Protein AF-A0A1H1T019-F1 (afdb_monomer)

Mean predicted aligned error: 10.58 Å

Structure (mmCIF, N/CA/C/O backbone):
data_AF-A0A1H1T019-F1
#
_entry.id   AF-A0A1H1T019-F1
#
loop_
_atom_site.group_PDB
_atom_site.id
_atom_site.type_symbol
_atom_site.label_atom_id
_atom_site.label_alt_id
_atom_site.label_comp_id
_atom_site.label_asym_id
_atom_site.label_entity_id
_atom_site.label_seq_id
_atom_site.pdbx_PDB_ins_code
_atom_site.Cartn_x
_atom_site.Cartn_y
_atom_site.Cartn_z
_atom_site.occupancy
_atom_site.B_iso_or_equiv
_atom_site.auth_seq_id
_atom_sit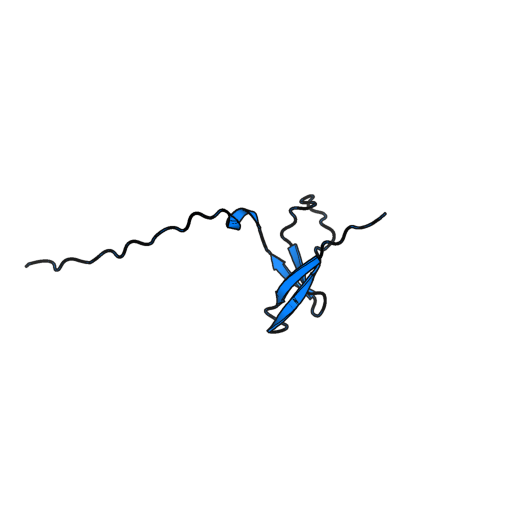e.auth_comp_id
_atom_site.auth_asym_id
_atom_site.auth_atom_id
_atom_site.pdbx_PDB_model_num
ATOM 1 N N . MET A 1 1 ? 21.204 -4.282 -10.989 1.00 40.81 1 MET A N 1
ATOM 2 C CA . MET A 1 1 ? 20.030 -3.387 -11.009 1.00 40.81 1 MET A CA 1
ATOM 3 C C . MET A 1 1 ? 18.913 -4.097 -10.264 1.00 40.81 1 MET A C 1
ATOM 5 O O . MET A 1 1 ? 18.029 -4.666 -10.882 1.00 40.81 1 MET A O 1
ATOM 9 N N . THR A 1 2 ? 19.026 -4.201 -8.943 1.00 46.72 2 THR A N 1
ATOM 10 C CA . THR A 1 2 ? 17.954 -4.755 -8.112 1.00 46.72 2 THR A CA 1
ATOM 11 C C . THR A 1 2 ? 17.008 -3.614 -7.802 1.00 46.72 2 THR A C 1
ATOM 13 O O . THR A 1 2 ? 17.279 -2.798 -6.926 1.00 46.72 2 THR A O 1
ATOM 16 N N . ASP A 1 3 ? 15.962 -3.526 -8.615 1.00 54.38 3 ASP A N 1
ATOM 17 C CA . ASP A 1 3 ? 14.758 -2.768 -8.315 1.00 54.38 3 ASP A CA 1
ATOM 18 C C . ASP A 1 3 ? 14.164 -3.345 -7.025 1.00 54.38 3 ASP A C 1
ATOM 20 O O . ASP A 1 3 ? 13.669 -4.472 -7.007 1.00 54.38 3 ASP A O 1
ATOM 24 N N . ALA A 1 4 ? 14.341 -2.646 -5.908 1.00 60.88 4 ALA A N 1
ATOM 25 C CA . ALA A 1 4 ? 13.795 -3.069 -4.627 1.00 60.88 4 ALA A CA 1
ATOM 26 C C . ALA A 1 4 ? 12.316 -2.669 -4.576 1.00 60.88 4 ALA A C 1
ATOM 28 O O . ALA A 1 4 ? 11.939 -1.734 -3.874 1.00 60.88 4 ALA A O 1
ATOM 29 N N . THR A 1 5 ? 11.486 -3.360 -5.360 1.00 76.38 5 THR A N 1
ATOM 30 C CA . THR A 1 5 ? 10.031 -3.260 -5.260 1.00 76.38 5 THR A CA 1
ATOM 31 C C . THR A 1 5 ? 9.636 -3.602 -3.821 1.00 76.38 5 THR A C 1
ATOM 33 O O . THR A 1 5 ? 9.828 -4.730 -3.363 1.00 76.38 5 THR A O 1
ATOM 36 N N . ARG A 1 6 ? 9.127 -2.622 -3.071 1.00 88.00 6 ARG A N 1
ATOM 37 C CA . ARG A 1 6 ? 8.678 -2.848 -1.691 1.00 88.00 6 ARG A CA 1
ATOM 38 C C . ARG A 1 6 ? 7.311 -3.502 -1.698 1.00 88.00 6 ARG A C 1
ATOM 40 O O . ARG A 1 6 ? 6.471 -3.142 -2.516 1.00 88.00 6 ARG A O 1
ATOM 47 N N . GLU A 1 7 ? 7.076 -4.394 -0.743 1.00 91.81 7 GLU A N 1
ATOM 48 C CA . GLU A 1 7 ? 5.819 -5.123 -0.607 1.00 91.81 7 GLU A CA 1
ATOM 49 C C . GLU A 1 7 ? 5.215 -4.976 0.795 1.00 91.81 7 GLU A C 1
ATOM 51 O O . GLU A 1 7 ? 5.924 -4.874 1.797 1.00 91.81 7 GLU A O 1
ATOM 56 N N . THR A 1 8 ? 3.888 -4.924 0.869 1.00 93.88 8 THR A N 1
ATOM 57 C CA . THR A 1 8 ? 3.123 -4.891 2.123 1.00 93.88 8 THR A CA 1
ATOM 58 C C . THR A 1 8 ? 1.697 -5.388 1.881 1.00 93.88 8 THR A C 1
ATOM 60 O O . THR A 1 8 ? 1.296 -5.589 0.739 1.00 93.88 8 THR A O 1
ATOM 63 N N . THR A 1 9 ?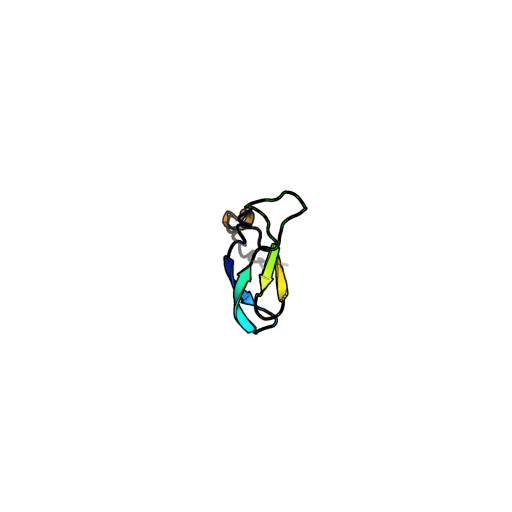 0.906 -5.606 2.934 1.00 96.56 9 THR A N 1
ATOM 64 C CA . THR A 1 9 ? -0.487 -6.068 2.804 1.00 96.56 9 THR A CA 1
ATOM 65 C C . THR A 1 9 ? -1.476 -4.972 3.193 1.00 96.56 9 THR A C 1
ATOM 67 O O . THR A 1 9 ? -1.391 -4.423 4.290 1.00 96.56 9 THR A O 1
ATOM 70 N N . TYR A 1 10 ? -2.463 -4.709 2.331 1.00 96.50 10 TYR A N 1
ATOM 71 C CA . TYR A 1 10 ? -3.579 -3.795 2.602 1.00 96.50 10 TYR A CA 1
ATOM 72 C C . TYR A 1 10 ? -4.920 -4.411 2.216 1.00 96.50 10 TYR A C 1
ATOM 74 O O . TYR A 1 10 ? -5.000 -5.351 1.424 1.00 96.50 10 TYR A O 1
ATOM 82 N N . GLN A 1 11 ? -6.004 -3.852 2.758 1.00 97.62 11 GLN A N 1
ATOM 83 C CA . GLN A 1 11 ? -7.346 -4.222 2.334 1.00 97.62 11 GLN A CA 1
ATOM 84 C C . GLN A 1 11 ? -7.651 -3.579 0.984 1.00 97.62 11 GLN A C 1
ATOM 86 O O . GLN A 1 11 ? -7.826 -2.366 0.888 1.00 97.62 11 GLN A O 1
ATOM 91 N N . CYS A 1 12 ? -7.745 -4.389 -0.066 1.00 97.94 12 CYS A N 1
ATOM 92 C CA . CYS A 1 12 ? -8.058 -3.883 -1.392 1.00 97.94 12 CYS A CA 1
ATOM 93 C C . CYS A 1 12 ? -9.563 -3.566 -1.497 1.00 97.94 12 CYS A C 1
ATOM 95 O O . CYS A 1 12 ? -10.383 -4.473 -1.306 1.00 97.94 12 CYS A O 1
ATOM 97 N N . PRO A 1 13 ? -9.964 -2.329 -1.850 1.00 97.75 13 PRO A N 1
ATOM 98 C CA . PRO A 1 13 ? -11.379 -1.971 -1.973 1.00 97.75 13 PRO A CA 1
ATOM 99 C C . PRO A 1 13 ? -12.062 -2.676 -3.155 1.00 97.75 13 PRO A C 1
ATOM 101 O O . PRO A 1 13 ? -13.247 -2.993 -3.082 1.00 97.75 13 PRO A O 1
ATOM 104 N N . THR A 1 14 ? -11.308 -2.992 -4.211 1.00 98.31 14 THR A N 1
ATOM 105 C CA . THR A 1 14 ? -11.815 -3.669 -5.413 1.00 98.31 14 THR A CA 1
ATOM 106 C C . THR A 1 14 ? -11.923 -5.182 -5.208 1.00 98.31 14 THR A C 1
ATOM 108 O O . THR A 1 14 ? -12.980 -5.767 -5.445 1.00 98.31 14 THR A O 1
ATOM 111 N N . CYS A 1 15 ? -10.869 -5.835 -4.700 1.00 97.81 15 CYS A N 1
ATOM 112 C CA . CYS A 1 15 ? -10.893 -7.277 -4.406 1.00 97.81 15 CYS A CA 1
ATOM 113 C C . CYS A 1 15 ? -11.725 -7.622 -3.162 1.00 97.81 15 CYS A C 1
ATOM 115 O O . CYS A 1 15 ? -12.139 -8.773 -3.008 1.00 97.81 15 CYS A O 1
ATOM 117 N N . ARG A 1 16 ? -11.962 -6.640 -2.280 1.00 97.94 16 ARG A N 1
ATOM 118 C CA . ARG A 1 16 ? -12.674 -6.765 -0.996 1.00 97.94 16 ARG A CA 1
ATOM 119 C C . ARG A 1 16 ? -12.046 -7.780 -0.035 1.00 97.94 16 ARG A C 1
ATOM 121 O O . ARG A 1 16 ? -12.749 -8.457 0.710 1.00 97.94 16 ARG A O 1
ATOM 128 N N . ARG A 1 17 ? -10.718 -7.885 -0.051 1.00 97.81 17 ARG A N 1
ATOM 129 C CA . ARG A 1 17 ? -9.924 -8.762 0.822 1.00 97.81 17 ARG A CA 1
ATOM 130 C C . ARG A 1 17 ? -8.521 -8.198 1.027 1.00 97.81 17 ARG A C 1
ATOM 132 O O . ARG A 1 17 ? -8.137 -7.253 0.330 1.00 97.81 17 ARG A O 1
ATOM 139 N N . LEU A 1 18 ? -7.800 -8.773 1.987 1.00 98.12 18 LEU A N 1
ATOM 140 C CA . LEU A 1 18 ? -6.408 -8.430 2.236 1.00 98.12 18 LEU A CA 1
ATOM 141 C C . LEU A 1 18 ? -5.598 -8.965 1.068 1.00 98.12 18 LEU A C 1
ATOM 143 O O . LEU A 1 18 ? -5.733 -10.133 0.708 1.00 98.12 18 LEU A O 1
ATOM 147 N N . GLU A 1 19 ? -4.805 -8.094 0.469 1.00 98.12 19 GLU A N 1
ATOM 148 C CA . GLU A 1 19 ? -3.974 -8.422 -0.676 1.00 98.12 19 GLU A CA 1
ATOM 149 C C . GLU A 1 19 ? -2.579 -7.862 -0.510 1.00 98.12 19 GLU A C 1
ATOM 151 O O . GLU A 1 19 ? -2.373 -6.888 0.217 1.00 98.12 19 GLU A O 1
ATOM 156 N N . LEU A 1 20 ? -1.638 -8.468 -1.229 1.00 97.44 20 LEU A N 1
ATOM 157 C CA . LEU A 1 20 ? -0.300 -7.925 -1.375 1.00 97.44 20 LEU A CA 1
ATOM 158 C C . LEU A 1 20 ? -0.342 -6.691 -2.285 1.00 97.44 20 LEU A C 1
ATOM 160 O O . LEU A 1 20 ? -1.008 -6.664 -3.327 1.00 97.44 20 LEU A O 1
ATOM 164 N N . PHE A 1 21 ? 0.383 -5.666 -1.871 1.00 96.81 21 PHE A N 1
ATOM 165 C CA . PHE A 1 21 ? 0.587 -4.428 -2.595 1.00 96.81 21 PHE A CA 1
ATOM 166 C C . PHE A 1 21 ? 2.074 -4.200 -2.787 1.00 96.81 21 PHE A C 1
ATOM 168 O O . PHE A 1 21 ? 2.862 -4.450 -1.875 1.00 96.81 21 PHE A O 1
ATOM 175 N N . VAL A 1 22 ? 2.427 -3.689 -3.960 1.00 94.62 22 VAL A N 1
ATOM 176 C CA . VAL A 1 22 ? 3.796 -3.323 -4.311 1.00 94.62 22 VAL A CA 1
ATOM 177 C C . VAL A 1 22 ? 3.909 -1.833 -4.585 1.00 94.62 22 VAL A C 1
ATOM 179 O O . VAL A 1 22 ? 2.980 -1.230 -5.126 1.00 94.62 22 VAL A O 1
ATOM 182 N N . GLN A 1 23 ? 5.042 -1.245 -4.219 1.00 91.75 23 GLN A N 1
ATOM 183 C CA . GLN A 1 23 ? 5.374 0.121 -4.610 1.00 91.75 23 GLN A CA 1
ATOM 184 C C . GLN A 1 23 ? 5.855 0.113 -6.069 1.00 91.75 23 GLN A C 1
ATOM 186 O O . GLN A 1 23 ? 6.827 -0.586 -6.367 1.00 91.75 23 GLN A O 1
ATOM 191 N N . PRO A 1 24 ? 5.191 0.831 -6.992 1.00 84.25 24 PRO A N 1
ATOM 192 C CA . PRO A 1 24 ? 5.698 0.982 -8.349 1.00 84.25 24 PRO A CA 1
ATOM 193 C C . PRO A 1 24 ? 7.009 1.784 -8.348 1.00 84.25 24 PRO A C 1
ATOM 195 O O . PRO A 1 24 ? 7.351 2.443 -7.364 1.00 84.25 24 PRO A O 1
ATOM 198 N N . GLN A 1 25 ? 7.741 1.759 -9.466 1.00 81.38 25 GLN A N 1
ATOM 199 C CA . GLN A 1 25 ? 8.908 2.627 -9.634 1.00 81.38 25 GLN A CA 1
ATOM 200 C C . GLN A 1 25 ? 8.491 4.091 -9.473 1.00 81.38 25 GLN A C 1
ATOM 202 O O . GLN A 1 25 ? 7.661 4.600 -10.224 1.00 81.38 25 GLN A O 1
ATOM 207 N N . CYS A 1 26 ? 9.061 4.762 -8.475 1.00 82.56 26 CYS A N 1
ATOM 208 C CA . CYS A 1 26 ? 8.746 6.153 -8.188 1.00 82.56 26 CYS A CA 1
ATOM 209 C C . CYS A 1 26 ? 9.639 7.081 -9.025 1.00 82.56 26 CYS A C 1
ATOM 211 O O . CYS A 1 26 ? 10.820 7.249 -8.719 1.00 82.56 26 CYS A O 1
ATOM 213 N N . GLU A 1 27 ? 9.076 7.707 -10.062 1.00 80.38 27 GLU A N 1
ATOM 214 C CA . GLU A 1 27 ? 9.779 8.705 -10.891 1.00 80.38 27 GLU A CA 1
ATOM 215 C C . GLU A 1 27 ? 9.861 10.088 -10.220 1.00 80.38 27 GLU A C 1
ATOM 217 O O . GLU A 1 27 ? 10.734 10.892 -10.538 1.00 80.38 27 GLU A O 1
ATOM 222 N N . GLU A 1 28 ? 8.985 10.355 -9.250 1.00 77.00 28 GLU A N 1
ATOM 223 C CA . GLU A 1 28 ? 8.881 11.649 -8.562 1.00 77.00 28 GLU A CA 1
ATOM 224 C C . GLU A 1 28 ? 9.956 11.859 -7.480 1.00 77.00 28 GLU A C 1
ATOM 226 O O . GLU A 1 28 ? 10.072 12.944 -6.915 1.00 77.00 28 GLU A O 1
ATOM 231 N N . GLY A 1 29 ? 10.776 10.841 -7.198 1.00 78.12 29 GLY A N 1
ATOM 232 C CA . GLY A 1 29 ? 11.921 10.961 -6.291 1.00 78.12 29 GLY A CA 1
ATOM 233 C C . GLY A 1 29 ? 11.599 10.781 -4.805 1.00 78.12 29 GLY A C 1
ATOM 234 O O . GLY A 1 29 ? 12.449 11.069 -3.966 1.00 78.12 29 GLY A O 1
ATOM 235 N N . HIS A 1 30 ? 10.421 10.255 -4.459 1.00 83.19 30 HIS A N 1
ATOM 236 C CA . HIS A 1 30 ? 10.054 9.960 -3.066 1.00 83.19 30 HIS A CA 1
ATOM 237 C C . HIS A 1 30 ? 10.822 8.770 -2.463 1.00 83.19 30 HIS A C 1
ATOM 239 O O . HIS A 1 30 ? 10.821 8.585 -1.244 1.00 83.19 30 HIS A O 1
ATOM 245 N N . GLY A 1 31 ? 11.482 7.958 -3.297 1.00 79.25 31 GLY A N 1
ATOM 246 C CA . GLY A 1 31 ? 12.280 6.812 -2.862 1.00 79.25 31 GLY A CA 1
ATOM 247 C C . GLY A 1 31 ? 11.495 5.892 -1.925 1.00 79.25 31 GLY A C 1
ATOM 248 O O . GLY A 1 31 ? 10.377 5.484 -2.222 1.00 79.25 31 GLY A O 1
ATOM 249 N N . GLU A 1 32 ? 12.063 5.608 -0.756 1.00 78.50 32 GLU A N 1
ATOM 250 C CA . GLU A 1 32 ? 11.464 4.738 0.261 1.00 78.50 32 GLU A CA 1
ATOM 251 C C . GLU A 1 32 ? 10.213 5.315 0.948 1.00 78.50 32 GLU A C 1
ATOM 253 O O . GLU A 1 32 ? 9.518 4.602 1.674 1.00 78.50 32 GLU A O 1
ATOM 258 N N . GLN A 1 33 ? 9.916 6.594 0.746 1.00 80.94 33 GLN A N 1
ATOM 259 C CA . GLN A 1 33 ? 8.754 7.268 1.321 1.00 80.94 33 GLN A CA 1
ATOM 260 C C . GLN A 1 33 ? 7.632 7.445 0.294 1.00 80.94 33 GLN A C 1
ATOM 262 O O . GLN A 1 33 ? 6.690 8.190 0.554 1.00 80.94 33 GLN A O 1
ATOM 267 N N . CYS A 1 34 ? 7.716 6.780 -0.866 1.00 88.06 34 CYS A N 1
ATOM 268 C CA . CYS A 1 34 ? 6.663 6.848 -1.867 1.00 88.06 34 CYS A CA 1
ATOM 269 C C . CYS A 1 34 ? 5.328 6.354 -1.269 1.00 88.06 34 CYS A C 1
ATOM 271 O O . CYS A 1 34 ? 5.258 5.233 -0.754 1.00 88.06 34 CYS A O 1
ATOM 273 N N . PRO A 1 35 ? 4.271 7.180 -1.299 1.00 90.56 35 PRO A N 1
ATOM 274 C CA . PRO A 1 35 ? 2.971 6.827 -0.737 1.00 90.56 35 PRO A CA 1
ATOM 275 C C . PRO A 1 35 ? 2.157 5.912 -1.659 1.00 90.56 35 PRO A C 1
ATOM 277 O O . PRO A 1 35 ? 1.100 5.438 -1.250 1.00 90.56 35 PRO A O 1
ATOM 280 N N . ASP A 1 36 ? 2.622 5.657 -2.881 1.00 92.19 36 ASP A N 1
ATOM 281 C CA . ASP A 1 36 ? 1.859 4.927 -3.887 1.00 92.19 36 ASP A CA 1
ATOM 282 C C . ASP A 1 36 ? 2.038 3.417 -3.757 1.00 92.19 36 ASP A C 1
ATOM 284 O O . ASP A 1 36 ? 3.150 2.897 -3.723 1.00 92.19 36 ASP A O 1
ATOM 288 N N . TRP A 1 37 ? 0.923 2.693 -3.750 1.00 94.62 37 TRP A N 1
ATOM 289 C CA . TRP A 1 37 ? 0.892 1.237 -3.643 1.00 94.62 37 TRP A CA 1
ATOM 290 C C . TRP A 1 37 ? -0.104 0.645 -4.633 1.00 94.62 37 TRP A C 1
ATOM 292 O O . TRP A 1 37 ? -1.242 1.099 -4.696 1.00 94.62 37 TRP A O 1
ATOM 302 N N . ALA A 1 38 ? 0.261 -0.420 -5.347 1.00 95.94 38 ALA A N 1
ATOM 303 C CA . ALA A 1 38 ? -0.613 -1.098 -6.306 1.00 95.94 38 ALA A CA 1
ATOM 304 C C . ALA A 1 38 ? -0.895 -2.552 -5.904 1.00 95.94 38 ALA A C 1
ATOM 306 O O . ALA A 1 38 ? 0.020 -3.316 -5.601 1.00 95.94 38 ALA A O 1
ATOM 307 N N . CYS A 1 39 ? -2.170 -2.952 -5.924 1.00 97.44 39 CYS A N 1
ATOM 308 C CA . CYS A 1 39 ? -2.577 -4.331 -5.657 1.00 97.44 39 CYS A CA 1
ATOM 309 C C . CYS A 1 39 ? -2.021 -5.263 -6.737 1.00 97.44 39 CYS A C 1
ATOM 311 O O . CYS A 1 39 ? -2.342 -5.088 -7.913 1.00 97.44 39 CYS A O 1
ATOM 313 N N . VAL A 1 40 ? -1.293 -6.311 -6.345 1.00 96.62 40 VAL A N 1
ATOM 314 C CA . VAL A 1 40 ? -0.686 -7.250 -7.310 1.00 96.62 40 VAL A CA 1
ATOM 315 C C . VAL A 1 40 ? -1.716 -8.070 -8.092 1.00 96.62 40 VAL A C 1
ATOM 317 O O . VAL A 1 40 ? -1.398 -8.630 -9.135 1.00 96.62 40 VAL A O 1
ATOM 320 N N . ILE A 1 41 ? -2.957 -8.147 -7.598 1.00 97.69 41 ILE A N 1
ATOM 321 C CA . ILE A 1 41 ? -4.020 -8.950 -8.212 1.00 97.69 41 ILE A CA 1
ATOM 322 C C . ILE A 1 41 ? -4.834 -8.157 -9.233 1.00 97.69 41 ILE A C 1
ATOM 324 O O . ILE A 1 41 ? -5.112 -8.657 -10.318 1.00 97.69 41 ILE A O 1
ATOM 328 N N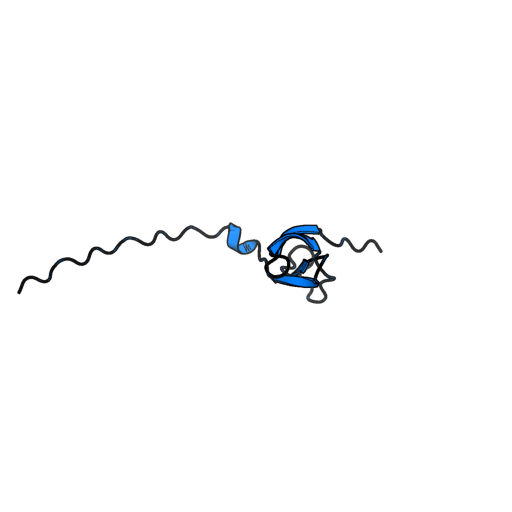 . CYS A 1 42 ? -5.271 -6.946 -8.881 1.00 97.69 42 CYS A N 1
ATOM 329 C CA . CYS A 1 42 ? -6.197 -6.168 -9.713 1.00 97.69 42 CYS A CA 1
ATOM 330 C C . CYS A 1 42 ? -5.647 -4.815 -10.179 1.00 97.69 42 CYS A C 1
ATOM 332 O O . CYS A 1 42 ? -6.341 -4.110 -10.906 1.00 97.69 42 CYS A O 1
ATOM 334 N N . GLY A 1 43 ? -4.454 -4.414 -9.732 1.00 96.06 43 GLY A N 1
ATOM 335 C CA . GLY A 1 43 ? -3.838 -3.131 -10.081 1.00 96.06 43 GLY A CA 1
ATOM 336 C C . GLY A 1 43 ? -4.450 -1.903 -9.401 1.00 96.06 43 GLY A C 1
ATOM 337 O O . GLY A 1 43 ? -4.043 -0.787 -9.698 1.00 96.06 43 GLY A O 1
ATOM 338 N N . THR A 1 44 ? -5.418 -2.067 -8.489 1.00 97.31 44 THR A N 1
ATOM 339 C CA . THR A 1 44 ? -5.979 -0.926 -7.740 1.00 97.31 44 THR A CA 1
ATOM 340 C C . THR A 1 44 ? -4.888 -0.221 -6.943 1.00 97.31 44 THR A C 1
ATOM 342 O O . THR A 1 44 ? -4.176 -0.879 -6.182 1.00 97.31 44 THR A O 1
ATOM 345 N N . ALA A 1 45 ? -4.802 1.101 -7.097 1.00 95.44 45 ALA A N 1
ATOM 346 C CA . ALA A 1 45 ? -3.846 1.941 -6.393 1.00 95.44 45 ALA A CA 1
ATOM 347 C C . ALA A 1 45 ? -4.398 2.444 -5.050 1.00 95.44 45 ALA A C 1
ATOM 349 O O . ALA A 1 45 ? -5.583 2.766 -4.934 1.00 95.44 45 ALA A O 1
ATOM 350 N N . LEU A 1 46 ? -3.528 2.528 -4.048 1.00 94.38 46 LEU A N 1
ATOM 351 C CA . LEU A 1 46 ? -3.757 3.172 -2.761 1.00 94.38 46 LEU A CA 1
ATOM 352 C C . LEU A 1 46 ? -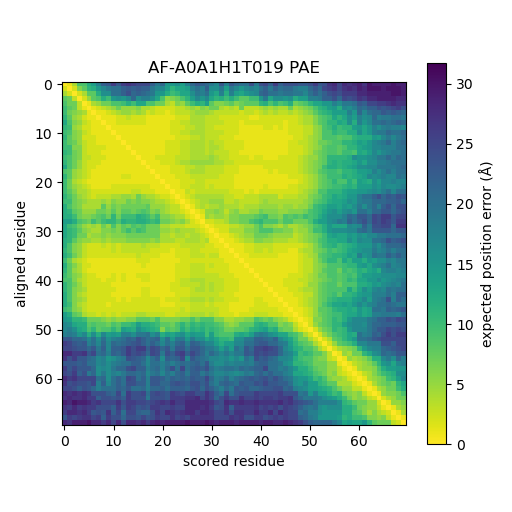2.663 4.213 -2.526 1.00 94.38 46 LEU A C 1
ATOM 354 O O . LEU A 1 46 ? -1.496 3.948 -2.800 1.00 94.38 46 LEU A O 1
ATOM 358 N N . PHE A 1 47 ? -3.053 5.358 -1.968 1.00 92.50 47 PHE A N 1
ATOM 359 C CA . PHE A 1 47 ? -2.138 6.385 -1.480 1.00 92.50 47 PHE A CA 1
ATOM 360 C C . PHE A 1 47 ? -2.086 6.291 0.047 1.00 92.50 47 PHE A C 1
ATOM 362 O O . PHE A 1 47 ? -3.079 6.571 0.724 1.00 92.50 47 PHE A O 1
ATOM 369 N N . VAL A 1 48 ? -0.959 5.838 0.589 1.00 89.31 48 VAL A N 1
ATOM 370 C CA . VAL A 1 48 ? -0.763 5.594 2.020 1.00 89.31 48 VAL A CA 1
ATOM 371 C C . VAL A 1 48 ? 0.447 6.380 2.495 1.00 89.31 48 VAL A C 1
ATOM 373 O O . VAL A 1 48 ? 1.589 5.949 2.351 1.00 89.31 48 VAL A O 1
ATOM 376 N N . ASP A 1 49 ? 0.179 7.531 3.102 1.00 80.31 49 ASP A N 1
ATOM 377 C CA . ASP A 1 49 ? 1.202 8.348 3.739 1.00 80.31 49 ASP A CA 1
ATOM 378 C C . ASP A 1 49 ? 1.369 7.938 5.214 1.00 80.31 49 ASP A C 1
ATOM 380 O O . ASP A 1 49 ? 0.440 8.023 6.023 1.00 80.31 49 ASP A O 1
ATOM 384 N N . THR A 1 50 ? 2.569 7.480 5.577 1.00 70.12 50 THR A N 1
ATOM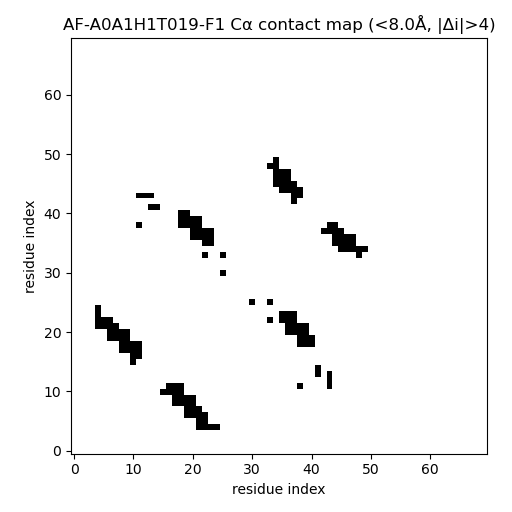 385 C CA . THR A 1 50 ? 2.905 7.079 6.952 1.00 70.12 50 THR A CA 1
ATOM 386 C C . THR A 1 50 ? 3.116 8.264 7.897 1.00 70.12 50 THR A C 1
ATOM 388 O O . THR A 1 50 ? 3.157 8.071 9.111 1.00 70.12 50 THR A O 1
ATOM 391 N N . SER A 1 51 ? 3.206 9.491 7.376 1.00 66.00 51 SER A N 1
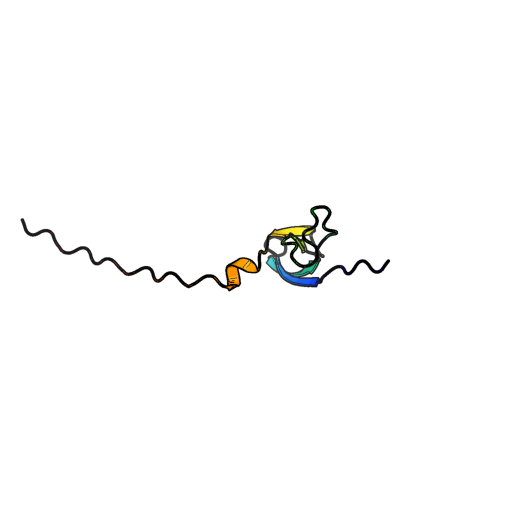ATOM 392 C CA . SER A 1 51 ? 3.390 10.720 8.163 1.00 66.00 51 SER A CA 1
ATOM 393 C C . SER A 1 51 ? 2.219 10.985 9.118 1.00 66.00 51 SER A C 1
ATOM 395 O O . SER A 1 51 ? 2.402 11.564 10.187 1.00 66.00 51 SER A O 1
ATOM 397 N N . PHE A 1 52 ? 1.018 10.505 8.776 1.00 57.91 52 PHE A N 1
ATOM 398 C CA . PHE A 1 52 ? -0.193 10.676 9.586 1.00 57.91 52 PHE A CA 1
ATOM 399 C C . PHE A 1 52 ? -0.313 9.696 10.761 1.00 57.91 52 PHE A C 1
ATOM 401 O O . PHE A 1 52 ? -1.165 9.898 11.625 1.00 57.91 52 PHE A O 1
ATOM 408 N N . ALA A 1 53 ? 0.528 8.658 10.853 1.00 55.56 53 ALA A N 1
ATOM 409 C CA . ALA A 1 53 ? 0.496 7.728 11.989 1.00 55.56 53 ALA A CA 1
ATOM 410 C C . ALA A 1 53 ? 0.924 8.389 13.316 1.00 55.56 53 ALA A C 1
ATOM 412 O O . ALA A 1 53 ? 0.593 7.889 14.388 1.00 55.56 53 ALA A O 1
ATOM 413 N N . ALA A 1 54 ? 1.596 9.544 13.250 1.00 55.78 54 ALA A N 1
ATOM 414 C CA . ALA A 1 54 ? 1.878 10.411 14.394 1.00 55.78 54 ALA A CA 1
ATOM 415 C C . ALA A 1 54 ? 0.766 11.455 14.651 1.00 55.78 54 ALA A C 1
ATOM 417 O O . ALA A 1 54 ? 0.997 12.457 15.326 1.00 55.78 54 ALA A O 1
ATOM 418 N N . GLY A 1 55 ? -0.431 11.263 14.086 1.00 50.03 55 GLY A N 1
ATOM 419 C CA . GLY A 1 55 ? -1.580 12.134 14.304 1.00 50.03 55 GLY A CA 1
ATOM 420 C C . GLY A 1 55 ? -2.107 12.021 15.733 1.00 50.03 55 GLY A C 1
ATOM 421 O O . GLY A 1 55 ? -2.783 11.049 16.077 1.00 50.03 55 GLY A O 1
ATOM 422 N N . GLU A 1 56 ? -1.807 13.034 16.547 1.00 64.25 56 GLU A N 1
ATOM 423 C CA . GLU A 1 56 ? -2.461 13.319 17.829 1.00 64.25 56 GLU A CA 1
ATOM 424 C C . GLU A 1 56 ? -3.983 13.168 17.676 1.00 64.25 56 GLU A C 1
ATOM 426 O O . GLU A 1 56 ? -4.616 13.803 16.827 1.00 64.25 56 GLU A O 1
ATOM 431 N N . GLN A 1 57 ? -4.575 12.295 18.488 1.00 67.12 57 GLN A N 1
ATOM 432 C CA . GLN A 1 57 ? -6.011 12.043 18.474 1.00 67.12 57 GLN A CA 1
ATOM 433 C C . GLN A 1 57 ? -6.726 13.278 19.029 1.00 67.12 57 GLN A C 1
ATOM 435 O O . GLN A 1 57 ? -6.759 13.498 20.240 1.00 67.12 57 GLN A O 1
ATOM 440 N N . VAL A 1 58 ? -7.319 14.095 18.157 1.00 70.94 58 VAL A N 1
ATOM 441 C CA . VAL A 1 58 ? -8.078 15.273 18.594 1.00 70.94 58 VAL A CA 1
ATOM 442 C C . VAL A 1 58 ? -9.351 14.810 19.303 1.00 70.94 58 VAL A C 1
ATOM 444 O O . VAL A 1 58 ? -10.293 14.324 18.673 1.00 70.94 58 VAL A O 1
ATOM 447 N N . GLN A 1 59 ? -9.394 14.962 20.628 1.00 72.50 59 GLN A N 1
ATOM 448 C CA . GLN A 1 59 ? -10.602 14.691 21.400 1.00 72.50 59 GLN A CA 1
ATOM 449 C C . GLN A 1 59 ? -11.670 15.742 21.086 1.00 72.50 59 GLN A C 1
ATOM 451 O O . G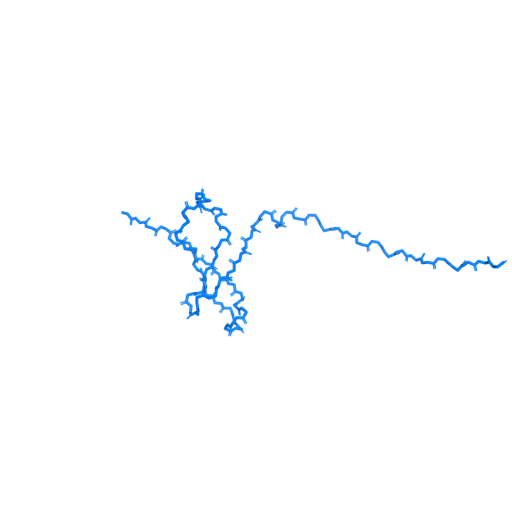LN A 1 59 ? -11.554 16.911 21.448 1.00 72.50 59 GLN A O 1
ATOM 456 N N . VAL A 1 60 ? -12.740 15.314 20.419 1.00 73.00 60 VAL A N 1
ATOM 457 C CA . VAL A 1 60 ? -13.949 16.124 20.245 1.00 73.00 60 VAL A CA 1
ATOM 458 C C . VAL A 1 60 ? -14.720 16.150 21.561 1.00 73.00 60 VAL A C 1
ATOM 460 O O . VAL A 1 60 ? -15.462 15.222 21.890 1.00 73.00 60 VAL A O 1
ATOM 463 N N . GLU A 1 61 ? -14.543 17.221 22.333 1.00 79.06 61 GLU A N 1
ATOM 464 C CA . GLU A 1 61 ? -15.343 17.442 23.533 1.00 79.06 61 GLU A CA 1
ATOM 465 C C . GLU A 1 61 ? -16.821 17.632 23.172 1.00 79.06 61 GLU A C 1
ATOM 467 O O . GLU A 1 61 ? -17.211 18.425 22.310 1.00 79.06 61 GLU A O 1
ATOM 472 N N . LYS A 1 62 ? -17.683 16.891 23.870 1.00 74.69 62 LYS A N 1
ATOM 473 C CA . LYS A 1 62 ? -19.131 16.973 23.701 1.00 74.69 62 LYS A CA 1
ATOM 474 C C . LYS A 1 62 ? -19.636 18.286 24.302 1.00 74.69 62 LYS A C 1
ATOM 476 O O . LYS A 1 62 ? -19.904 18.356 25.501 1.00 74.69 62 LYS A O 1
ATOM 481 N N . VAL A 1 63 ? -19.820 19.312 23.469 1.00 75.12 63 VAL A N 1
ATOM 482 C CA . VAL A 1 63 ? -20.453 20.573 23.884 1.00 75.12 63 VAL A CA 1
ATOM 483 C C . VAL A 1 63 ? -21.899 20.292 24.294 1.00 75.12 63 VAL A C 1
ATOM 485 O O . VAL A 1 63 ? -22.779 20.051 23.465 1.00 75.12 63 VAL A O 1
ATOM 488 N N . ARG A 1 64 ? -22.166 20.309 25.601 1.00 78.56 64 ARG A N 1
ATOM 489 C CA . ARG A 1 64 ? -23.530 20.232 26.130 1.00 78.56 64 ARG A CA 1
ATOM 490 C C . ARG A 1 64 ? -24.180 21.600 25.918 1.00 78.56 64 ARG A C 1
ATOM 492 O O . ARG A 1 64 ? -23.776 22.573 26.546 1.00 78.56 64 ARG A O 1
ATOM 499 N N . LYS A 1 65 ? -25.182 21.696 25.038 1.00 69.81 65 LYS A N 1
ATOM 500 C CA . LYS A 1 65 ? -26.028 22.898 24.962 1.00 69.81 65 LYS A CA 1
ATOM 501 C C . LYS A 1 65 ? -26.815 23.022 26.269 1.00 69.81 65 LYS A C 1
ATOM 503 O O . LYS A 1 65 ? -27.623 22.150 26.577 1.00 69.81 65 LYS A O 1
ATOM 508 N N . ALA A 1 66 ? -26.581 24.094 27.021 1.00 73.31 66 ALA A N 1
ATOM 5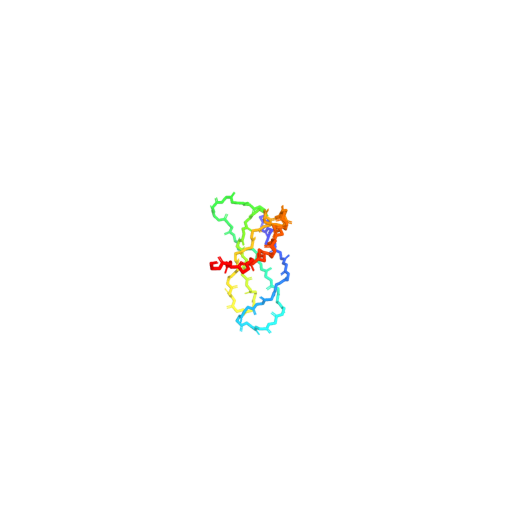09 C CA . ALA A 1 66 ? -27.439 24.466 28.140 1.00 73.31 66 ALA A CA 1
ATOM 510 C C . ALA A 1 66 ? -28.797 24.981 27.616 1.00 73.31 66 ALA A C 1
ATOM 512 O O . ALA A 1 66 ? -28.840 25.592 26.540 1.00 73.31 66 ALA A O 1
ATOM 513 N N . PRO A 1 67 ? -29.905 24.755 28.341 1.00 70.12 67 PRO A N 1
ATOM 514 C CA . PRO A 1 67 ? -31.187 25.346 27.985 1.00 70.12 67 PRO A CA 1
ATOM 515 C C . PRO A 1 67 ? -31.114 26.869 28.154 1.00 70.12 67 PRO A C 1
ATOM 517 O O . PRO A 1 67 ? -30.668 27.369 29.185 1.00 70.12 67 PRO A O 1
ATOM 520 N N . ARG A 1 68 ? -31.544 27.613 27.128 1.00 75.56 68 ARG A N 1
ATOM 521 C CA . ARG A 1 68 ? -31.776 29.059 27.242 1.00 75.56 68 ARG A CA 1
ATOM 522 C C . ARG A 1 68 ? -33.007 29.260 28.125 1.00 75.56 68 ARG A C 1
ATOM 524 O O . ARG A 1 68 ? -34.093 28.843 27.734 1.00 75.56 68 ARG A O 1
ATOM 531 N N .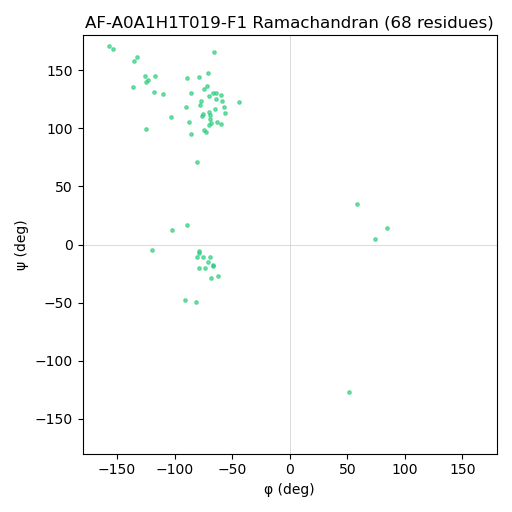 VAL A 1 69 ? -32.824 29.847 29.305 1.00 71.94 69 VAL A N 1
ATOM 532 C CA . VAL A 1 69 ? -33.941 30.302 30.145 1.00 71.94 69 VAL A CA 1
ATOM 533 C C . VAL A 1 69 ? -34.508 31.580 29.519 1.00 71.94 69 VAL A C 1
ATOM 535 O O . VAL A 1 69 ? -33.730 32.423 29.066 1.00 71.94 69 VAL A O 1
ATOM 538 N N . ALA A 1 70 ? -35.838 31.634 29.417 1.00 66.69 70 ALA A N 1
ATOM 539 C CA . ALA A 1 70 ? -36.622 32.717 28.822 1.00 66.69 70 ALA A CA 1
ATOM 540 C C . ALA A 1 70 ? -36.687 33.961 29.716 1.00 66.69 70 ALA A C 1
ATOM 542 O O . ALA A 1 70 ? -36.623 33.792 30.955 1.00 66.69 70 ALA A O 1
#

Sequence (70 aa):
MTDATRETTYQCPTCRRLELFVQPQCEEGHGEQCPDWACVICGTALFVDTSFAAGEQVQVEKVRKAPRVA

Solvent-accessible surface area (backbone atoms only — not comparable to full-atom values): 4794 Å² total; per-residue (Å²): 137,81,78,80,66,47,75,50,77,45,76,36,84,85,81,68,40,81,38,55,27,32,36,66,91,64,87,87,67,49,66,96,68,52,34,52,30,28,30,78,85,78,60,57,73,46,82,56,67,73,79,59,78,75,59,78,81,80,79,81,75,82,81,75,82,76,84,83,81,131

Organism: NCBI:txid117157

Secondary structure (DSSP, 8-state):
------EEEEEETTTTEEEEEEPPP-TTS-GGG--EEEETTT--EEE--GGGGG----------PPP---

Foldseek 3Di:
DPPCFDKDWDQDPVVRGIAIWTDDPDPPPCPPQQQWIAGPPPRDIDRHGPVCVPPDDDDDDDPDDDDDDD

pLDDT: mean 82.11, std 14.87, range [40.81, 98.31]

Radius of gyration: 20.24 Å; Cα contacts (8 Å, |Δi|>4): 77; chains: 1; bounding box: 57×42×41 Å